Protein AF-A0A1I6MWC3-F1 (afdb_monomer_lite)

Secondary structure (DSSP, 8-state):
-PPPP--S--TTS--GGG--HHHHHHHH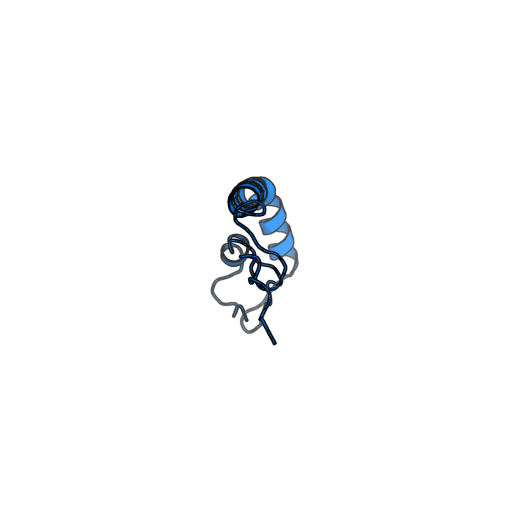HHSHHHHHHHHHTT---TT-EE--TT-TT--GGGGS-TTSEE-

pLDDT: mean 81.42, std 13.24, range [40.06, 95.62]

Radius of gyration: 17.76 Å; chains: 1; bounding box: 24×51×42 Å

Sequence (71 aa):
MRSAPALSGGPLGDSAARDYSRKLQLFNAFAEPELRNAIASLELRPGMRVLDAGCGTGEALRLTPLDIAIA

Structure (mmCIF, N/CA/C/O backbone):
data_AF-A0A1I6MWC3-F1
#
_entry.id   AF-A0A1I6MWC3-F1
#
loop_
_atom_site.group_PDB
_atom_site.id
_atom_site.type_symbol
_atom_site.label_atom_id
_atom_site.label_alt_id
_atom_site.label_comp_id
_atom_site.label_asym_id
_atom_site.label_entity_id
_atom_site.label_seq_id
_atom_site.pdbx_PDB_ins_code
_atom_site.Cartn_x
_atom_site.Cartn_y
_atom_site.Cartn_z
_atom_site.occupancy
_atom_site.B_iso_or_equiv
_atom_site.auth_seq_id
_atom_site.auth_comp_id
_atom_site.auth_asym_id
_atom_site.auth_atom_id
_atom_site.pdbx_PDB_model_num
ATOM 1 N N . MET A 1 1 ? 5.727 -39.889 -24.381 1.00 40.06 1 MET A N 1
ATOM 2 C CA . MET A 1 1 ? 5.323 -38.469 -24.284 1.00 40.06 1 MET A CA 1
ATOM 3 C C . MET A 1 1 ? 6.496 -37.686 -23.713 1.00 40.06 1 MET A C 1
ATOM 5 O O . MET A 1 1 ? 6.978 -38.066 -22.657 1.00 40.06 1 MET A O 1
ATOM 9 N N . ARG A 1 2 ? 7.028 -36.692 -24.434 1.00 47.19 2 ARG A N 1
ATOM 10 C CA . ARG A 1 2 ? 8.109 -35.820 -23.939 1.00 47.19 2 ARG A CA 1
ATOM 11 C C . ARG A 1 2 ? 7.485 -34.541 -23.380 1.00 47.19 2 ARG A C 1
ATOM 13 O O . ARG A 1 2 ? 6.724 -33.892 -24.088 1.00 47.19 2 ARG A O 1
ATOM 20 N N . SER A 1 3 ? 7.792 -34.218 -22.129 1.00 46.31 3 SER A N 1
ATOM 21 C CA . SER A 1 3 ? 7.370 -32.988 -21.454 1.00 46.31 3 SER A CA 1
ATOM 22 C C . SER A 1 3 ? 8.076 -31.774 -22.069 1.00 46.31 3 SER A C 1
ATOM 24 O O . SER A 1 3 ? 9.278 -31.833 -22.329 1.00 46.31 3 SER A O 1
ATOM 26 N N . ALA A 1 4 ? 7.342 -30.687 -22.316 1.00 56.59 4 ALA A N 1
ATOM 27 C CA . ALA A 1 4 ? 7.909 -29.417 -22.771 1.00 56.59 4 ALA A CA 1
ATOM 28 C C . ALA A 1 4 ? 8.737 -28.750 -21.649 1.00 56.59 4 ALA A C 1
ATOM 30 O O . ALA A 1 4 ? 8.396 -28.919 -20.475 1.00 56.59 4 ALA A O 1
ATOM 31 N N . PRO A 1 5 ? 9.810 -28.002 -21.973 1.00 49.41 5 PRO A N 1
ATOM 32 C CA . PRO A 1 5 ? 10.598 -27.297 -20.969 1.00 49.41 5 PRO A CA 1
ATOM 33 C C . PRO A 1 5 ? 9.743 -26.200 -20.326 1.00 49.41 5 PRO A C 1
ATOM 35 O O . PRO A 1 5 ? 9.153 -25.376 -21.025 1.00 49.41 5 PRO A O 1
ATOM 38 N N . ALA A 1 6 ? 9.666 -26.196 -18.995 1.00 59.62 6 ALA A N 1
ATOM 39 C CA . ALA A 1 6 ? 9.029 -25.118 -18.256 1.00 59.62 6 ALA A CA 1
ATOM 40 C C . ALA A 1 6 ? 9.807 -23.822 -18.525 1.00 59.62 6 ALA A C 1
ATOM 42 O O . ALA A 1 6 ? 10.978 -23.709 -18.161 1.00 59.62 6 ALA A O 1
ATOM 43 N N . LEU A 1 7 ? 9.173 -22.855 -19.191 1.00 58.62 7 LEU A N 1
ATOM 44 C CA . LEU A 1 7 ? 9.688 -21.492 -19.242 1.00 58.62 7 LEU A CA 1
ATOM 45 C C . LEU A 1 7 ? 9.781 -20.998 -17.796 1.00 58.62 7 LEU A C 1
ATOM 47 O O . LEU A 1 7 ? 8.808 -21.067 -17.050 1.00 58.62 7 LEU A O 1
ATOM 51 N N . SER A 1 8 ? 10.974 -20.565 -17.400 1.00 65.12 8 SER A N 1
ATOM 52 C CA . SER A 1 8 ? 11.348 -20.153 -16.047 1.00 65.12 8 SER A CA 1
ATOM 53 C C . SER A 1 8 ? 10.689 -18.825 -15.651 1.00 65.12 8 SER A C 1
ATOM 55 O O . SER A 1 8 ? 11.364 -17.805 -15.507 1.00 65.12 8 SER A O 1
ATOM 57 N N . GLY A 1 9 ? 9.365 -18.819 -15.544 1.00 65.69 9 GLY A N 1
ATOM 58 C CA . GLY A 1 9 ? 8.578 -17.706 -15.039 1.00 65.69 9 GLY A CA 1
ATOM 59 C C . GLY A 1 9 ? 7.741 -18.153 -13.849 1.00 65.69 9 GLY A C 1
ATOM 60 O O . GLY A 1 9 ? 7.312 -19.307 -13.788 1.00 65.69 9 GLY A O 1
ATOM 61 N N . GLY A 1 10 ? 7.529 -17.246 -12.897 1.00 68.06 10 GLY A N 1
ATOM 62 C CA . GLY A 1 10 ? 6.612 -17.461 -11.784 1.00 68.06 10 GLY A CA 1
ATOM 63 C C . GLY A 1 10 ? 5.179 -17.733 -12.264 1.00 68.06 10 GLY A C 1
ATOM 64 O O . GLY A 1 10 ? 4.887 -17.604 -13.456 1.00 68.06 10 GLY A O 1
ATOM 65 N N . PRO A 1 11 ? 4.263 -18.101 -11.353 1.00 71.38 11 PRO A N 1
ATOM 66 C CA . PRO A 1 11 ? 2.910 -18.561 -11.684 1.00 71.38 11 PRO A CA 1
ATOM 67 C C . PRO A 1 11 ? 2.096 -17.615 -12.583 1.00 71.38 11 PRO A C 1
ATOM 69 O O . PRO A 1 11 ? 1.174 -18.071 -13.256 1.00 71.38 11 PRO A O 1
ATOM 72 N N . LEU A 1 12 ? 2.438 -16.321 -12.621 1.00 77.06 12 LEU A N 1
ATOM 73 C CA . LEU A 1 12 ? 1.779 -15.29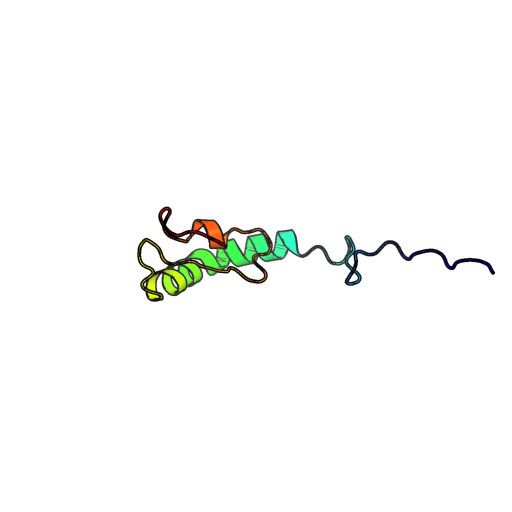8 -13.443 1.00 77.06 12 LEU A CA 1
ATOM 74 C C . LEU A 1 12 ? 2.650 -14.789 -14.609 1.00 77.06 12 LEU A C 1
ATOM 76 O O . LEU A 1 12 ? 2.379 -13.736 -15.190 1.00 77.06 12 LEU A O 1
ATOM 80 N N . GLY A 1 13 ? 3.704 -15.525 -14.973 1.00 73.12 13 GLY A N 1
ATOM 81 C CA . GLY A 1 13 ? 4.711 -15.071 -15.936 1.00 73.12 13 GLY A CA 1
ATOM 82 C C . GLY A 1 13 ? 5.709 -14.081 -15.330 1.00 73.12 13 GLY A C 1
ATOM 83 O O . GLY A 1 13 ? 6.338 -13.303 -16.055 1.00 73.12 13 GLY A O 1
ATOM 84 N N . ASP A 1 14 ? 5.844 -14.098 -14.002 1.00 77.25 14 ASP A N 1
ATOM 85 C CA . ASP A 1 14 ? 6.796 -13.266 -13.275 1.00 77.25 14 ASP A CA 1
ATOM 86 C C . ASP A 1 14 ? 8.219 -13.631 -13.688 1.00 77.25 14 ASP A C 1
ATOM 88 O O . ASP A 1 14 ? 8.582 -14.800 -13.802 1.00 77.25 14 ASP A O 1
ATOM 92 N N . SER A 1 15 ? 9.046 -12.627 -13.927 1.00 80.88 15 SER A N 1
ATOM 93 C CA . SER A 1 15 ? 10.456 -12.807 -14.260 1.00 80.88 15 SER A CA 1
ATOM 94 C C . SER A 1 15 ? 11.234 -11.604 -13.753 1.00 80.88 15 SER A C 1
ATOM 96 O O . SER A 1 15 ? 10.645 -10.557 -13.486 1.00 80.88 15 SER A O 1
ATOM 98 N N . ALA A 1 16 ? 12.560 -11.711 -13.679 1.00 79.06 16 ALA A N 1
ATOM 99 C CA . ALA A 1 16 ? 13.408 -10.575 -13.318 1.00 79.06 16 ALA A CA 1
ATOM 100 C C . ALA A 1 16 ? 13.200 -9.358 -14.248 1.00 79.06 16 ALA A C 1
ATOM 102 O O . ALA A 1 16 ? 13.334 -8.218 -13.820 1.00 79.06 16 ALA A O 1
ATOM 103 N N . ALA A 1 17 ? 12.793 -9.580 -15.505 1.00 79.94 17 ALA A N 1
ATOM 104 C CA . ALA A 1 17 ? 12.456 -8.508 -16.445 1.00 79.94 17 ALA A CA 1
ATOM 105 C C . ALA A 1 17 ? 11.174 -7.731 -16.073 1.00 79.94 17 ALA A C 1
ATOM 107 O O . ALA A 1 17 ? 10.898 -6.684 -16.656 1.00 79.94 17 ALA A O 1
ATOM 108 N N . ARG A 1 18 ? 10.384 -8.238 -15.120 1.00 77.75 18 ARG A N 1
ATOM 109 C CA . ARG A 1 18 ? 9.177 -7.610 -14.564 1.00 77.75 18 ARG A CA 1
ATOM 110 C C . ARG A 1 18 ? 9.343 -7.254 -13.082 1.00 77.75 18 ARG A C 1
ATOM 112 O O . ARG A 1 18 ? 8.353 -7.141 -12.365 1.00 77.75 18 ARG A O 1
ATOM 119 N N . ASP A 1 19 ? 10.578 -7.073 -12.615 1.00 83.62 19 ASP A N 1
ATOM 120 C CA . ASP A 1 19 ? 10.824 -6.574 -11.265 1.00 83.62 19 ASP A CA 1
ATOM 121 C C . ASP A 1 19 ? 10.481 -5.076 -11.173 1.00 83.62 19 ASP A C 1
ATOM 123 O O . ASP A 1 19 ? 11.221 -4.201 -11.629 1.00 83.62 19 ASP A O 1
ATOM 127 N N . TYR A 1 20 ? 9.324 -4.782 -10.579 1.00 85.50 20 TYR A N 1
ATOM 128 C CA . TYR A 1 20 ? 8.861 -3.417 -10.325 1.00 85.50 20 TYR A CA 1
ATOM 129 C C . TYR A 1 20 ? 9.180 -2.923 -8.911 1.00 85.50 20 TYR A C 1
ATOM 131 O O . TYR A 1 20 ? 8.804 -1.797 -8.580 1.00 85.50 20 TYR A O 1
ATOM 139 N N . SER A 1 21 ? 9.877 -3.710 -8.083 1.00 87.25 21 SER A N 1
ATOM 140 C CA . SER A 1 21 ? 10.107 -3.402 -6.664 1.00 87.25 21 SER A CA 1
ATOM 141 C C . SER A 1 21 ? 10.742 -2.026 -6.469 1.00 87.25 21 SER A C 1
ATOM 143 O O . SER A 1 21 ? 10.225 -1.199 -5.719 1.00 87.25 21 SER A O 1
ATOM 145 N N . ARG A 1 22 ? 11.800 -1.714 -7.227 1.00 90.19 22 ARG A N 1
ATOM 146 C CA . ARG A 1 22 ? 12.481 -0.418 -7.131 1.00 90.19 22 ARG A CA 1
ATOM 147 C C . ARG A 1 22 ? 11.589 0.750 -7.545 1.00 90.19 22 ARG A C 1
ATOM 149 O O . ARG A 1 22 ? 11.625 1.805 -6.916 1.00 90.19 22 ARG A O 1
ATOM 156 N N . LYS A 1 23 ? 10.795 0.578 -8.603 1.00 90.38 23 LYS A N 1
ATOM 157 C CA . LYS A 1 23 ? 9.853 1.607 -9.059 1.00 90.38 23 LYS A CA 1
ATOM 158 C C . LYS A 1 23 ? 8.767 1.844 -8.008 1.00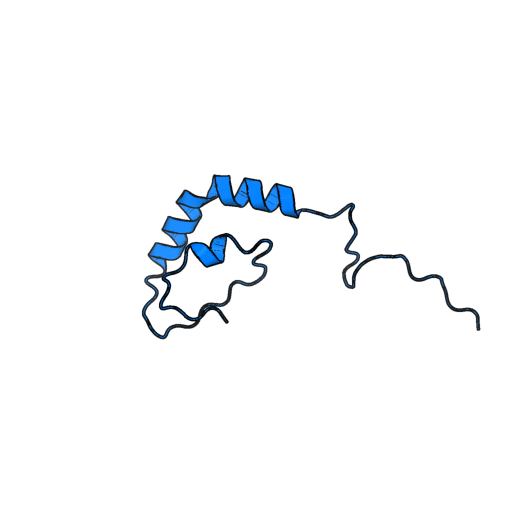 90.38 23 LYS A C 1
ATOM 160 O O . LYS A 1 23 ? 8.4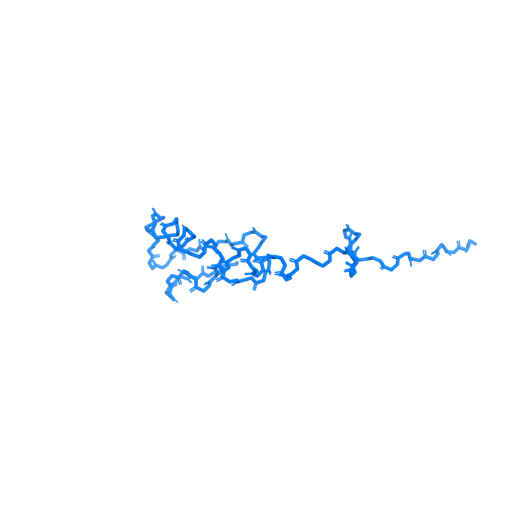57 2.997 -7.728 1.00 90.38 23 LYS A O 1
ATOM 165 N N . LEU A 1 24 ? 8.229 0.772 -7.426 1.00 91.00 24 LEU A N 1
ATOM 166 C CA . LEU A 1 24 ? 7.221 0.840 -6.368 1.00 91.00 24 LEU A CA 1
ATOM 167 C C . LEU A 1 24 ? 7.765 1.536 -5.121 1.00 91.00 24 LEU A C 1
ATOM 169 O O . LEU A 1 24 ? 7.112 2.437 -4.617 1.00 91.00 24 LEU A O 1
ATOM 173 N N . GLN A 1 25 ? 8.991 1.227 -4.695 1.00 92.25 25 GLN A N 1
ATOM 174 C CA . GLN A 1 25 ? 9.639 1.926 -3.579 1.00 92.25 25 GLN A CA 1
ATOM 175 C C . GLN A 1 25 ? 9.757 3.435 -3.822 1.00 92.25 25 GLN A C 1
ATOM 177 O O . GLN A 1 25 ? 9.437 4.231 -2.943 1.00 92.25 25 GLN A O 1
ATOM 182 N N . LEU A 1 26 ? 10.208 3.839 -5.016 1.00 94.12 26 LEU A N 1
ATOM 183 C CA . LEU A 1 26 ? 10.340 5.256 -5.369 1.00 94.12 26 LEU A CA 1
ATOM 184 C C . LEU A 1 26 ? 8.980 5.957 -5.420 1.00 94.12 26 LEU A C 1
ATOM 186 O O . LEU A 1 26 ? 8.853 7.076 -4.933 1.00 94.12 26 LEU A O 1
ATOM 190 N N . PHE A 1 27 ? 7.970 5.296 -5.987 1.00 92.62 27 PHE A N 1
ATOM 191 C CA . PHE A 1 27 ? 6.610 5.818 -6.007 1.00 92.62 27 PHE A CA 1
ATOM 192 C C . PHE A 1 27 ? 6.036 5.954 -4.592 1.00 92.62 27 PHE A C 1
ATOM 194 O O . PHE A 1 27 ? 5.500 7.005 -4.268 1.00 92.62 27 PHE A O 1
ATOM 201 N N . ASN A 1 28 ? 6.204 4.939 -3.740 1.00 91.25 28 ASN A N 1
ATOM 202 C CA . ASN A 1 28 ? 5.723 4.952 -2.359 1.00 91.25 28 ASN A CA 1
ATOM 203 C C . ASN A 1 28 ? 6.381 6.071 -1.546 1.00 91.25 28 ASN A C 1
ATOM 205 O O . ASN A 1 28 ? 5.690 6.749 -0.797 1.00 91.25 28 ASN A O 1
ATOM 209 N N . ALA A 1 29 ? 7.686 6.306 -1.726 1.00 93.00 29 ALA A N 1
ATOM 210 C CA . ALA A 1 29 ? 8.381 7.421 -1.082 1.00 93.00 29 ALA A CA 1
ATOM 211 C C . ALA A 1 29 ? 7.890 8.786 -1.592 1.00 93.00 29 ALA A C 1
ATOM 213 O O . ALA A 1 29 ? 7.744 9.723 -0.815 1.00 93.00 29 ALA A O 1
ATOM 214 N N . PHE A 1 30 ? 7.623 8.900 -2.897 1.00 95.62 30 PHE A N 1
ATOM 215 C CA . PHE A 1 30 ? 7.075 10.120 -3.486 1.00 95.62 30 PHE A CA 1
ATOM 216 C C . PHE A 1 30 ? 5.651 10.415 -2.991 1.00 95.62 30 PHE A C 1
ATOM 218 O O . PHE A 1 30 ? 5.368 11.549 -2.627 1.00 95.62 30 PHE A O 1
ATOM 225 N N . ALA A 1 31 ? 4.783 9.401 -2.956 1.00 94.00 31 ALA A N 1
ATOM 226 C CA . ALA A 1 31 ? 3.371 9.516 -2.591 1.00 94.00 31 ALA A CA 1
ATOM 227 C C . ALA A 1 31 ? 3.111 9.383 -1.079 1.00 94.00 31 ALA A C 1
ATOM 229 O O . ALA A 1 31 ? 1.956 9.328 -0.656 1.00 94.00 31 ALA A O 1
ATOM 230 N N . GLU A 1 32 ? 4.156 9.265 -0.252 1.00 93.50 32 GLU A N 1
ATOM 231 C CA . GLU A 1 32 ? 4.016 9.031 1.188 1.00 93.50 32 GLU A CA 1
ATOM 232 C C . GLU A 1 32 ? 3.100 10.064 1.879 1.00 93.50 32 GLU A C 1
ATOM 234 O O . GLU A 1 32 ? 2.233 9.640 2.651 1.00 93.50 32 GLU A O 1
ATOM 239 N N . PRO A 1 33 ? 3.214 11.385 1.621 1.00 93.94 33 PRO A N 1
ATOM 240 C CA . PRO A 1 33 ? 2.332 12.375 2.242 1.00 93.94 33 PRO A CA 1
ATOM 241 C C . PRO A 1 33 ? 0.852 12.153 1.899 1.00 93.94 33 PRO A C 1
ATOM 243 O O . PRO A 1 33 ? -0.011 12.201 2.780 1.00 93.94 33 PRO A O 1
ATOM 246 N N . GLU A 1 34 ? 0.549 11.873 0.633 1.00 95.31 34 GLU A N 1
ATOM 247 C CA . GLU A 1 34 ? -0.806 11.625 0.147 1.00 95.31 34 GLU A CA 1
ATOM 248 C C . GLU A 1 34 ? -1.374 10.323 0.715 1.00 95.31 34 GLU A C 1
ATOM 250 O O . GLU A 1 34 ? -2.523 10.300 1.160 1.00 95.31 34 GLU A O 1
ATOM 255 N N . LEU A 1 35 ? -0.564 9.261 0.765 1.00 91.38 35 LEU A N 1
ATOM 256 C CA . LEU A 1 35 ? -0.949 7.976 1.350 1.00 91.38 35 LEU A CA 1
ATOM 257 C C . LEU A 1 35 ? -1.244 8.107 2.848 1.00 91.38 35 LEU A C 1
ATOM 259 O O . LEU A 1 35 ? -2.251 7.579 3.318 1.00 91.38 35 LEU A O 1
ATOM 263 N N . ARG A 1 36 ? -0.422 8.856 3.596 1.00 91.44 36 ARG A N 1
ATOM 264 C CA . ARG A 1 36 ? -0.673 9.140 5.019 1.00 91.44 36 ARG A CA 1
ATOM 265 C C . ARG A 1 36 ? -1.999 9.864 5.225 1.00 91.44 36 ARG A C 1
ATOM 267 O O . ARG A 1 36 ? -2.775 9.458 6.085 1.00 91.44 36 ARG A O 1
ATOM 274 N N . ASN A 1 37 ? -2.278 10.893 4.426 1.00 93.38 37 ASN A N 1
ATOM 275 C CA . ASN A 1 37 ? -3.534 11.639 4.522 1.00 93.38 37 ASN A CA 1
ATOM 276 C C . ASN A 1 37 ? -4.748 10.772 4.165 1.00 93.38 37 ASN A C 1
ATOM 278 O O . ASN A 1 37 ? -5.762 10.822 4.860 1.00 93.38 37 ASN A O 1
ATOM 282 N N . ALA A 1 38 ? -4.636 9.954 3.116 1.00 92.31 38 ALA A N 1
ATOM 283 C CA . ALA A 1 38 ? -5.698 9.045 2.702 1.00 92.31 38 ALA A CA 1
ATOM 284 C C . ALA A 1 38 ? -5.978 7.961 3.753 1.00 92.31 38 ALA A C 1
ATOM 286 O O . ALA A 1 38 ? -7.133 7.644 3.996 1.00 92.31 38 ALA A O 1
ATOM 287 N N . ILE A 1 39 ? -4.950 7.410 4.405 1.00 90.25 39 ILE A N 1
ATOM 288 C CA . ILE A 1 39 ? -5.127 6.425 5.483 1.00 90.25 39 ILE A CA 1
ATOM 289 C C . ILE A 1 39 ? -5.721 7.089 6.730 1.00 90.25 39 ILE A C 1
ATOM 291 O O . ILE A 1 39 ? -6.617 6.525 7.354 1.00 90.25 39 ILE A O 1
ATOM 295 N N . ALA A 1 40 ? -5.267 8.296 7.080 1.00 89.69 40 ALA A N 1
ATOM 296 C CA . ALA A 1 40 ? -5.798 9.039 8.221 1.00 89.69 40 ALA A CA 1
ATOM 297 C C . ALA A 1 40 ? -7.291 9.379 8.058 1.00 89.69 40 ALA A C 1
ATOM 299 O O . ALA A 1 40 ? -8.035 9.335 9.037 1.00 89.69 40 ALA A O 1
ATOM 300 N N . SER A 1 41 ? -7.750 9.661 6.833 1.00 94.19 41 SER A N 1
ATOM 301 C CA . SER A 1 41 ? -9.161 9.968 6.562 1.00 94.19 41 SER A CA 1
ATOM 302 C C . SER A 1 41 ? -10.097 8.758 6.644 1.00 94.19 41 SER A C 1
ATOM 304 O O . SER A 1 41 ? -11.313 8.937 6.632 1.00 94.19 41 SER A O 1
ATOM 306 N N . LEU A 1 42 ? -9.562 7.537 6.763 1.00 91.44 42 LEU A N 1
ATOM 307 C CA . LEU A 1 42 ? -10.363 6.332 6.997 1.00 91.44 42 LEU A CA 1
ATOM 308 C C . LEU A 1 42 ? -10.869 6.227 8.444 1.00 91.44 42 LEU A C 1
ATOM 310 O O . LEU A 1 42 ? -11.675 5.342 8.726 1.00 91.44 42 LEU A O 1
ATOM 314 N N . GLU A 1 43 ? -10.382 7.087 9.351 1.00 90.81 43 GLU A N 1
ATOM 315 C CA . GLU A 1 43 ? -10.792 7.146 10.763 1.00 90.81 43 GLU A CA 1
ATOM 316 C C . GLU A 1 43 ? -10.773 5.769 11.446 1.00 90.81 43 GLU A C 1
ATOM 318 O O . GLU A 1 43 ? -11.682 5.387 12.191 1.00 90.81 43 GLU A O 1
ATOM 323 N N . LEU A 1 44 ? -9.730 4.986 11.154 1.00 90.25 44 LEU A N 1
ATOM 324 C CA . LEU A 1 44 ? -9.598 3.633 11.673 1.00 90.25 44 LEU A CA 1
ATOM 325 C C . LEU A 1 44 ? -9.522 3.644 13.205 1.00 90.25 44 LEU A C 1
ATOM 327 O O . LEU A 1 44 ? -8.882 4.503 13.812 1.00 90.25 44 LEU A O 1
ATOM 331 N N . ARG A 1 45 ? -10.167 2.658 13.832 1.00 88.75 45 ARG A N 1
ATOM 332 C CA . ARG A 1 45 ? -10.274 2.542 15.291 1.00 88.75 45 ARG A CA 1
ATOM 333 C C . ARG A 1 45 ? -9.634 1.246 15.791 1.00 88.75 45 ARG A C 1
ATOM 335 O O . ARG A 1 45 ? -9.644 0.254 15.053 1.00 88.75 45 ARG A O 1
ATOM 342 N N . PRO A 1 46 ? -9.171 1.215 17.053 1.00 87.44 46 PRO A N 1
ATOM 343 C CA . PRO A 1 46 ? -8.673 -0.008 17.670 1.00 87.44 46 PRO A CA 1
ATOM 344 C C . PRO A 1 46 ? -9.674 -1.164 17.515 1.00 87.44 46 PRO A C 1
ATOM 346 O O . PRO A 1 46 ? -10.884 -0.985 17.681 1.00 87.44 46 PRO A O 1
ATOM 349 N N . GLY A 1 47 ? -9.170 -2.354 17.186 1.00 87.38 47 GLY A N 1
ATOM 350 C CA . GLY A 1 47 ? -9.983 -3.561 16.984 1.00 87.38 47 GLY A CA 1
ATOM 351 C C . GLY A 1 47 ? -10.571 -3.737 15.577 1.00 87.38 47 GLY A C 1
ATOM 352 O O . GLY A 1 47 ? -11.138 -4.792 15.287 1.00 87.38 47 GLY A O 1
ATOM 353 N N . MET A 1 48 ? -10.418 -2.757 14.681 1.00 88.62 48 MET A N 1
ATOM 354 C CA . MET A 1 48 ? -10.688 -2.954 13.253 1.00 88.62 48 MET A CA 1
ATOM 355 C C . MET A 1 48 ? -9.610 -3.830 12.596 1.00 88.62 48 MET A C 1
ATOM 357 O O . MET A 1 48 ? -8.482 -3.931 13.081 1.00 88.62 48 MET A O 1
ATOM 361 N N . ARG A 1 49 ? -9.969 -4.466 11.474 1.00 88.25 49 ARG A N 1
ATOM 362 C CA . ARG A 1 49 ? -9.064 -5.286 10.655 1.00 88.25 49 ARG A CA 1
ATOM 363 C C . ARG A 1 49 ? -8.912 -4.652 9.281 1.00 88.25 49 ARG A C 1
ATOM 365 O O . ARG A 1 49 ? -9.919 -4.309 8.663 1.00 88.25 49 ARG A O 1
ATOM 372 N N . VAL A 1 50 ? -7.676 -4.528 8.811 1.00 88.94 50 VAL A N 1
ATOM 373 C CA . VAL A 1 50 ? -7.348 -3.929 7.510 1.00 88.94 50 VAL A CA 1
ATOM 374 C C . VAL A 1 50 ? -6.713 -4.978 6.608 1.00 88.94 50 VAL A C 1
ATOM 376 O O . VAL A 1 50 ? -5.894 -5.767 7.067 1.00 88.94 50 VAL A O 1
ATOM 379 N N . LEU A 1 51 ? -7.093 -4.973 5.330 1.00 89.88 51 LEU A N 1
ATOM 380 C CA . LEU A 1 51 ? -6.465 -5.757 4.270 1.00 89.88 51 LEU A CA 1
ATOM 381 C C . LEU A 1 51 ? -5.783 -4.796 3.292 1.00 89.88 51 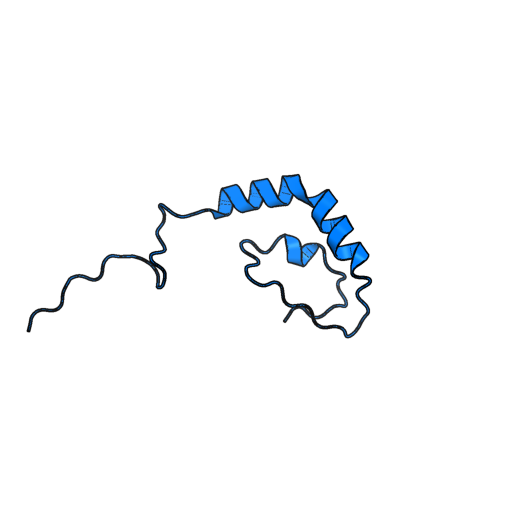LEU A C 1
ATOM 383 O O . LEU A 1 51 ? -6.460 -3.970 2.682 1.00 89.88 51 LEU A O 1
ATOM 387 N N . ASP A 1 52 ? -4.474 -4.943 3.109 1.00 88.44 52 ASP A N 1
ATOM 388 C CA . ASP A 1 52 ? -3.719 -4.248 2.061 1.00 88.44 52 ASP A CA 1
ATOM 389 C C . ASP A 1 52 ? -3.512 -5.192 0.867 1.00 88.44 52 ASP A C 1
ATOM 391 O O . ASP A 1 52 ? -2.573 -5.993 0.808 1.00 88.44 52 ASP A O 1
ATOM 395 N N . ALA A 1 53 ? -4.462 -5.157 -0.067 1.00 89.81 53 ALA A N 1
ATOM 396 C CA . ALA A 1 53 ? -4.448 -6.022 -1.237 1.00 89.81 53 ALA A CA 1
ATOM 397 C C . ALA A 1 53 ? -3.463 -5.493 -2.288 1.00 89.81 53 ALA A C 1
ATOM 399 O O . ALA A 1 53 ? -3.640 -4.408 -2.836 1.00 89.81 53 ALA A O 1
ATOM 400 N N . GLY A 1 54 ? -2.452 -6.299 -2.619 1.00 86.81 54 GLY A N 1
ATOM 401 C CA . GLY A 1 54 ? -1.403 -5.874 -3.546 1.00 86.81 54 GLY A CA 1
ATOM 402 C C . GLY A 1 54 ? -0.391 -4.923 -2.905 1.00 86.81 54 GLY A C 1
ATOM 403 O O . GLY A 1 54 ? 0.149 -4.065 -3.597 1.00 86.81 54 GLY A O 1
ATOM 404 N N . CYS A 1 55 ? -0.099 -5.114 -1.614 1.00 87.56 55 CYS A N 1
ATOM 405 C CA . CYS A 1 55 ? 0.799 -4.282 -0.805 1.00 87.56 55 CYS A CA 1
ATOM 406 C C . CYS A 1 55 ? 2.227 -4.106 -1.364 1.00 87.56 55 CYS A C 1
ATOM 408 O O . CYS A 1 55 ? 2.982 -3.248 -0.902 1.00 87.56 55 CYS A O 1
ATOM 410 N N . GLY A 1 56 ? 2.623 -4.901 -2.363 1.00 87.25 56 GLY A N 1
ATOM 411 C CA . GLY A 1 56 ? 3.916 -4.792 -3.029 1.00 87.25 56 GLY A CA 1
ATOM 412 C C . GLY A 1 56 ? 5.066 -4.958 -2.037 1.00 87.25 56 GLY A C 1
ATOM 413 O O . GLY A 1 56 ? 5.237 -6.017 -1.443 1.00 87.25 56 GLY A O 1
ATOM 414 N N . THR A 1 57 ? 5.862 -3.906 -1.861 1.00 88.25 57 THR A N 1
ATOM 415 C CA . THR A 1 57 ? 7.001 -3.859 -0.929 1.00 88.25 57 THR A CA 1
ATOM 416 C C . THR A 1 57 ? 6.606 -3.510 0.522 1.00 88.25 57 THR A C 1
ATOM 418 O O . THR A 1 57 ? 7.454 -3.517 1.419 1.00 88.25 57 THR A O 1
ATOM 421 N N . GLY A 1 58 ? 5.314 -3.281 0.785 1.00 88.81 58 GLY A N 1
ATOM 422 C CA . GLY A 1 58 ? 4.735 -3.197 2.128 1.00 88.81 58 GLY A CA 1
ATOM 423 C C . GLY A 1 58 ? 5.000 -1.890 2.881 1.00 88.81 58 GLY A C 1
ATOM 424 O O . GLY A 1 58 ? 4.824 -1.842 4.097 1.00 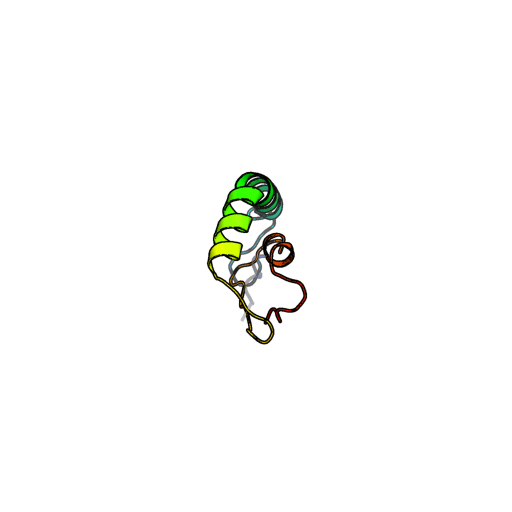88.81 58 GLY A O 1
ATOM 425 N N . GLU A 1 59 ? 5.444 -0.820 2.216 1.00 89.94 59 GLU A N 1
ATOM 426 C CA . GLU A 1 59 ? 5.689 0.477 2.864 1.00 89.94 59 GLU A CA 1
ATOM 427 C C . GLU A 1 59 ? 4.413 1.086 3.450 1.00 89.94 59 GLU A C 1
ATOM 429 O O . GLU A 1 59 ? 4.468 1.648 4.542 1.00 89.94 59 GLU A O 1
ATOM 434 N N . ALA A 1 60 ? 3.273 0.934 2.767 1.00 85.25 60 ALA A N 1
ATOM 435 C CA . ALA A 1 60 ? 1.994 1.490 3.207 1.00 85.25 60 ALA A CA 1
ATOM 436 C C . ALA A 1 60 ? 1.515 0.897 4.546 1.00 85.25 60 ALA A C 1
ATOM 438 O O . ALA A 1 60 ? 0.918 1.607 5.352 1.00 85.25 60 ALA A O 1
ATOM 439 N N . LEU A 1 61 ? 1.870 -0.359 4.846 1.00 83.81 61 LEU A N 1
ATOM 440 C CA . LEU A 1 61 ? 1.560 -1.016 6.124 1.00 83.81 61 LEU A CA 1
ATOM 441 C C . LEU A 1 61 ? 2.195 -0.312 7.329 1.00 83.81 61 LEU A C 1
ATOM 443 O O . LEU A 1 61 ? 1.696 -0.408 8.444 1.00 83.81 61 LEU A O 1
ATOM 447 N N . ARG A 1 62 ? 3.301 0.414 7.128 1.00 84.81 62 ARG A N 1
ATOM 448 C CA . ARG A 1 62 ? 3.952 1.191 8.196 1.00 84.81 62 ARG A CA 1
ATOM 449 C C . ARG A 1 62 ? 3.246 2.518 8.479 1.00 84.81 62 ARG A C 1
ATOM 451 O O . ARG A 1 62 ? 3.629 3.220 9.412 1.00 84.81 62 ARG A O 1
ATOM 458 N N . LEU A 1 63 ? 2.258 2.882 7.662 1.00 82.62 63 LEU A N 1
ATOM 459 C CA . LEU A 1 63 ? 1.499 4.123 7.792 1.00 82.62 63 LEU A CA 1
ATOM 460 C C . LEU A 1 63 ? 0.223 3.939 8.627 1.00 82.62 63 LEU A C 1
ATOM 462 O O . LEU A 1 63 ? -0.366 4.936 9.041 1.00 82.62 63 LEU A O 1
ATOM 466 N N . THR A 1 64 ? -0.202 2.698 8.891 1.00 79.31 64 THR A N 1
ATOM 467 C CA . THR A 1 64 ? -1.361 2.416 9.747 1.00 79.31 64 THR A CA 1
ATOM 468 C C . THR A 1 64 ? -0.998 2.509 11.236 1.00 79.31 64 THR A C 1
ATOM 470 O O . THR A 1 64 ? 0.121 2.151 11.613 1.00 79.31 64 THR A O 1
ATOM 473 N N . PRO A 1 65 ? -1.933 2.939 12.105 1.00 77.44 65 PRO A N 1
ATOM 474 C CA . PRO A 1 65 ? -1.779 2.855 13.559 1.00 77.44 65 PRO A CA 1
ATOM 475 C C . PRO A 1 65 ? -1.359 1.458 14.052 1.00 77.44 65 PRO A C 1
ATOM 477 O O . PRO A 1 65 ? -1.813 0.442 13.529 1.00 77.44 65 PRO A O 1
ATOM 480 N N . LEU A 1 66 ? -0.492 1.408 15.073 1.00 68.75 66 LEU A N 1
ATOM 481 C CA . LEU A 1 66 ? 0.125 0.169 15.587 1.00 68.75 66 LEU A CA 1
ATOM 482 C C . LEU A 1 66 ? -0.862 -0.796 16.268 1.00 68.75 66 LEU A C 1
ATOM 484 O O . LEU A 1 66 ? -0.546 -1.966 16.463 1.00 68.75 66 LEU A O 1
ATOM 488 N N . ASP A 1 67 ? -2.030 -0.305 16.665 1.00 69.56 67 ASP A N 1
ATOM 489 C CA . ASP A 1 67 ? -3.087 -1.034 17.369 1.00 69.56 67 ASP A CA 1
ATOM 490 C C . ASP A 1 67 ? -4.164 -1.606 16.429 1.00 69.56 67 ASP A C 1
ATOM 492 O O . ASP A 1 67 ? -5.185 -2.139 16.879 1.00 69.56 67 ASP A O 1
ATOM 496 N N . ILE A 1 68 ? -3.925 -1.531 15.119 1.00 72.75 68 ILE A N 1
ATOM 497 C CA . ILE A 1 68 ? -4.784 -2.106 14.089 1.00 72.75 68 ILE A CA 1
ATOM 498 C C . ILE A 1 68 ? -4.159 -3.396 13.576 1.00 72.75 68 ILE A C 1
ATOM 500 O O . ILE A 1 68 ? -3.004 -3.439 13.156 1.00 72.75 68 ILE A O 1
ATOM 504 N N . ALA A 1 69 ? -4.955 -4.464 13.573 1.00 68.81 69 ALA A N 1
ATOM 505 C CA . ALA A 1 69 ? -4.535 -5.734 13.010 1.00 68.81 69 ALA A CA 1
ATOM 506 C C . ALA A 1 69 ? -4.573 -5.671 11.475 1.00 68.81 69 ALA A C 1
ATOM 508 O O . ALA A 1 69 ? -5.630 -5.452 10.874 1.00 68.81 69 ALA A O 1
ATOM 509 N N . ILE A 1 70 ? -3.422 -5.916 10.854 1.00 69.56 70 ILE A N 1
ATOM 510 C CA . ILE A 1 70 ? -3.292 -6.109 9.409 1.00 69.56 70 ILE A CA 1
ATOM 511 C C . ILE A 1 70 ? -3.486 -7.604 9.138 1.00 69.56 70 ILE A C 1
ATOM 513 O O . ILE A 1 70 ? -2.799 -8.435 9.738 1.00 69.56 70 ILE A O 1
ATOM 517 N N . ALA A 1 71 ? -4.485 -7.930 8.318 1.00 59.91 71 ALA A N 1
ATOM 518 C CA . ALA A 1 71 ? -4.888 -9.293 7.976 1.00 59.91 71 ALA A CA 1
ATOM 519 C C . ALA A 1 71 ? -4.198 -9.807 6.709 1.00 59.91 71 ALA A C 1
ATOM 521 O O . ALA A 1 71 ? -3.945 -8.989 5.796 1.00 59.91 71 ALA A O 1
#

Foldseek 3Di:
DDDDDPDPAPPVRHDPVPPCLVVVVVVCVVCVVVLLVVQVVVVDDQPEEDEDPCCRVVPSVVSDDPRYHYD